Protein AF-A0A928H9I6-F1 (afdb_monomer)

Secondary structure (DSSP, 8-state):
-EEEHHHHHHHHHHHHHHHHHHTT-SHHHHHHHHHHH--HHHHHHIIIIITGGGTT--S--EEEEEEEEPTTT--EEEEEEESS-----------SSSSSS--

Foldseek 3Di:
DKDFPVVLVVVQVVVQVLLVLLLVVDPVSLVVSCVVVVDPVVSCCSNPQQNVQCPPDDTDQKDWAWDAQDPPPRTTMIDIDGDRHDDPPPPPPDDPPPPPPDD

Sequence (103 aa):
IRTTLPKAKEARKLAEKLVTIARKGDLAARRLAASRLTQPKAVKKLFDKIVPGLEGRNGGYTRILKLFTRKGDAAKMVLLQWVCVEEIKDDAPAAEENAAEAK

Mean predicted aligned error: 8.91 Å

Solvent-accessible surface area (backbone atoms only — not comparable to full-atom values): 6419 Å² total; per-residue (Å²): 90,81,43,44,51,72,60,46,56,54,50,47,59,54,50,50,55,50,51,61,42,50,67,69,71,43,75,65,33,54,52,56,48,40,73,72,64,74,42,69,71,59,47,51,47,41,62,73,52,51,42,66,49,45,64,97,58,94,67,80,60,60,43,81,43,82,62,61,61,42,85,92,77,64,45,51,29,23,38,43,43,63,71,62,62,74,82,80,76,69,81,69,9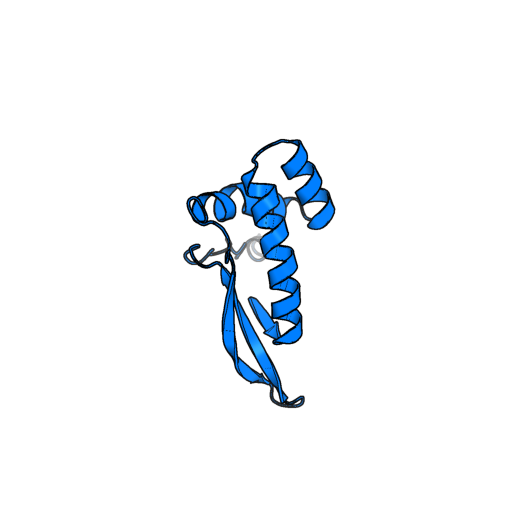0,77,82,85,86,78,78,85,85,79,128

Radius of gyration: 17.38 Å; Cα contacts (8 Å, |Δi|>4): 102; chains: 1; bounding box: 38×52×39 Å

Structure (mmCIF, N/CA/C/O backbone):
data_AF-A0A928H9I6-F1
#
_entry.id   AF-A0A928H9I6-F1
#
loop_
_atom_site.group_PDB
_atom_site.id
_atom_site.type_symbol
_atom_site.label_atom_id
_atom_site.label_alt_id
_atom_site.label_comp_id
_atom_site.label_asym_id
_atom_site.label_entity_id
_atom_site.label_seq_id
_atom_site.pdbx_PDB_ins_code
_atom_site.Cartn_x
_atom_site.Cartn_y
_atom_site.Cartn_z
_atom_site.occupancy
_atom_site.B_iso_or_equiv
_atom_site.auth_seq_id
_atom_site.auth_comp_id
_atom_site.auth_asym_id
_atom_site.auth_atom_id
_atom_site.pdbx_PDB_model_num
ATOM 1 N N . ILE A 1 1 ? 2.259 6.108 -9.136 1.00 90.19 1 ILE A N 1
ATOM 2 C CA . ILE A 1 1 ? 3.744 6.021 -9.126 1.00 90.19 1 ILE A CA 1
ATOM 3 C C . ILE A 1 1 ? 4.256 5.182 -10.296 1.00 90.19 1 ILE A C 1
ATOM 5 O O . ILE A 1 1 ? 3.620 4.189 -10.632 1.00 90.19 1 ILE A O 1
ATOM 9 N N . ARG A 1 2 ? 5.386 5.552 -10.917 1.00 92.56 2 ARG A N 1
ATOM 10 C CA . ARG A 1 2 ? 6.054 4.750 -11.965 1.00 92.56 2 ARG A CA 1
ATOM 11 C C . ARG A 1 2 ? 7.182 3.930 -11.336 1.00 92.56 2 ARG A C 1
ATOM 13 O O . ARG A 1 2 ? 8.028 4.490 -10.652 1.00 92.56 2 ARG A O 1
ATOM 20 N N . THR A 1 3 ? 7.183 2.615 -11.521 1.00 94.50 3 THR A N 1
ATOM 21 C CA . THR A 1 3 ? 8.175 1.703 -10.922 1.00 94.50 3 THR A CA 1
ATOM 22 C C . THR A 1 3 ? 8.364 0.457 -11.789 1.00 94.50 3 THR A C 1
ATOM 24 O O . THR A 1 3 ? 7.771 0.354 -12.859 1.00 94.50 3 THR A O 1
ATOM 27 N N . THR A 1 4 ? 9.199 -0.492 -11.368 1.00 95.19 4 THR A N 1
ATOM 28 C CA . THR A 1 4 ? 9.384 -1.761 -12.082 1.00 95.19 4 THR A CA 1
ATOM 29 C C . THR A 1 4 ? 8.278 -2.760 -11.739 1.00 95.19 4 THR A C 1
ATOM 31 O O . TH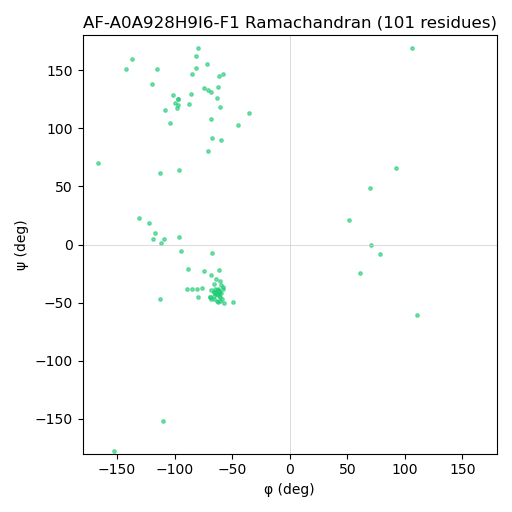R A 1 4 ? 7.715 -2.743 -10.643 1.00 95.19 4 THR A O 1
ATOM 34 N N . LEU A 1 5 ? 7.973 -3.672 -12.666 1.00 93.88 5 LEU A N 1
ATOM 35 C CA . LEU A 1 5 ? 6.948 -4.705 -12.486 1.00 93.88 5 LEU A CA 1
ATOM 36 C C . LEU A 1 5 ? 7.058 -5.496 -11.162 1.00 93.88 5 LEU A C 1
ATOM 38 O O . LEU A 1 5 ? 6.034 -5.615 -10.486 1.00 93.88 5 LEU A O 1
ATOM 42 N N . PRO A 1 6 ? 8.229 -6.035 -10.754 1.00 95.12 6 PRO A N 1
ATOM 43 C CA . PRO A 1 6 ? 8.324 -6.777 -9.495 1.00 95.12 6 PRO A CA 1
ATOM 44 C C . PRO A 1 6 ? 8.047 -5.883 -8.280 1.00 95.12 6 PRO A C 1
ATOM 46 O O . PRO A 1 6 ? 7.263 -6.261 -7.412 1.00 95.12 6 PRO A O 1
ATOM 49 N N . LYS A 1 7 ? 8.586 -4.655 -8.260 1.00 94.31 7 LYS A N 1
ATOM 50 C CA . LYS A 1 7 ? 8.347 -3.693 -7.173 1.00 94.31 7 LYS A CA 1
ATOM 51 C C . LYS A 1 7 ? 6.871 -3.305 -7.070 1.00 94.31 7 LYS A C 1
ATOM 53 O O . LYS A 1 7 ? 6.338 -3.221 -5.969 1.00 94.31 7 LYS A O 1
ATOM 58 N N . ALA A 1 8 ? 6.187 -3.118 -8.199 1.00 95.69 8 ALA A N 1
ATOM 59 C CA . ALA A 1 8 ? 4.757 -2.816 -8.207 1.00 95.69 8 ALA A CA 1
ATOM 60 C C . ALA A 1 8 ? 3.902 -3.963 -7.657 1.00 95.69 8 ALA A C 1
ATOM 62 O O . ALA A 1 8 ? 2.925 -3.707 -6.957 1.00 95.69 8 ALA A O 1
ATOM 63 N N . LYS A 1 9 ? 4.258 -5.221 -7.956 1.00 94.19 9 LYS A N 1
ATOM 64 C CA . LYS A 1 9 ? 3.537 -6.393 -7.434 1.00 94.19 9 LYS A CA 1
ATOM 65 C C . LYS A 1 9 ? 3.640 -6.492 -5.913 1.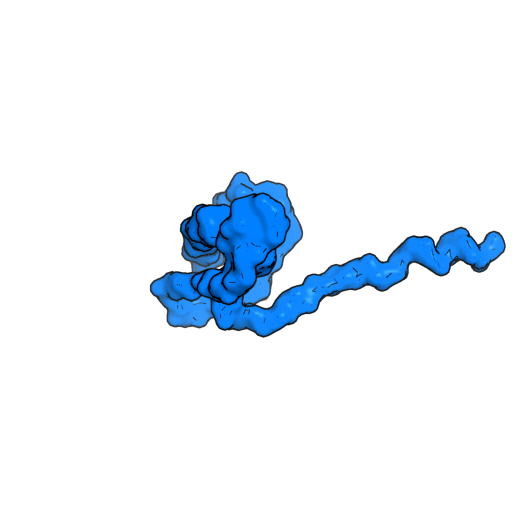00 94.19 9 LYS A C 1
ATOM 67 O O . LYS A 1 9 ? 2.633 -6.761 -5.264 1.00 94.19 9 LYS A O 1
ATOM 72 N N . GLU A 1 10 ? 4.814 -6.226 -5.346 1.00 96.00 10 GLU A N 1
ATOM 73 C CA . GLU A 1 10 ? 4.985 -6.202 -3.889 1.00 96.00 10 GLU A CA 1
ATOM 74 C C . GLU A 1 10 ? 4.274 -5.007 -3.245 1.00 96.00 10 GLU A C 1
ATOM 76 O O . GLU A 1 10 ? 3.513 -5.175 -2.292 1.00 96.00 10 GLU A O 1
ATOM 81 N N . ALA A 1 11 ? 4.417 -3.812 -3.824 1.00 94.12 11 ALA A N 1
ATOM 82 C CA . ALA A 1 11 ? 3.715 -2.621 -3.348 1.00 94.12 11 ALA A CA 1
ATOM 83 C C . ALA A 1 11 ? 2.189 -2.808 -3.350 1.00 94.12 11 ALA A C 1
ATOM 85 O O . ALA A 1 11 ? 1.518 -2.396 -2.405 1.00 94.12 11 ALA A O 1
ATOM 86 N N . ARG A 1 12 ? 1.638 -3.490 -4.363 1.00 94.31 12 ARG A N 1
ATOM 87 C CA . ARG A 1 12 ? 0.212 -3.831 -4.434 1.00 94.31 12 ARG A CA 1
ATOM 88 C C . ARG A 1 12 ? -0.247 -4.667 -3.238 1.00 94.31 12 ARG A C 1
ATOM 90 O O . ARG A 1 12 ? -1.258 -4.327 -2.631 1.00 94.31 12 ARG A O 1
ATOM 97 N N . LYS A 1 13 ? 0.495 -5.717 -2.867 1.00 94.25 13 LYS A N 1
ATOM 98 C CA . LYS A 1 13 ? 0.149 -6.574 -1.715 1.00 94.25 13 LYS A CA 1
ATOM 99 C C . LYS A 1 13 ? 0.096 -5.772 -0.413 1.00 94.25 13 LYS A C 1
ATOM 101 O O . LYS A 1 13 ? -0.797 -5.974 0.409 1.00 94.25 13 LYS A O 1
ATOM 106 N N . LEU A 1 14 ? 1.054 -4.865 -0.220 1.00 93.44 14 LEU A N 1
ATOM 107 C CA . LEU A 1 14 ? 1.121 -4.015 0.970 1.00 93.44 14 LEU A CA 1
ATOM 108 C C . LEU A 1 14 ? -0.013 -2.985 0.992 1.00 93.44 14 LEU A C 1
ATOM 110 O O . LEU A 1 14 ? -0.685 -2.837 2.013 1.00 93.44 14 LEU A O 1
ATOM 114 N N . ALA A 1 15 ? -0.265 -2.327 -0.141 1.00 92.69 15 ALA A N 1
ATOM 115 C CA . ALA A 1 15 ? -1.327 -1.338 -0.285 1.00 92.69 15 ALA A CA 1
ATOM 116 C C . ALA A 1 15 ? -2.714 -1.945 -0.031 1.00 92.69 15 ALA A C 1
ATOM 118 O O . ALA A 1 15 ? -3.501 -1.373 0.719 1.00 92.69 15 ALA A O 1
ATOM 119 N N . GLU A 1 16 ? -3.003 -3.131 -0.578 1.00 92.75 16 GLU A N 1
ATOM 120 C CA . GLU A 1 16 ? -4.291 -3.803 -0.365 1.00 92.75 16 GLU A CA 1
ATOM 121 C C . GLU A 1 16 ? -4.540 -4.127 1.116 1.00 92.75 16 GLU A C 1
ATOM 123 O O . GLU A 1 16 ? -5.628 -3.865 1.640 1.00 92.75 16 GLU A O 1
ATOM 128 N N . LYS A 1 17 ? -3.518 -4.621 1.827 1.00 92.25 17 LYS A N 1
ATOM 129 C CA . LYS A 1 17 ? -3.607 -4.889 3.271 1.00 92.25 17 LYS A CA 1
ATOM 130 C C . LYS A 1 17 ? -3.817 -3.609 4.082 1.00 92.25 17 LYS A C 1
ATOM 132 O O . LYS A 1 17 ? -4.584 -3.624 5.042 1.00 92.25 17 LYS A O 1
ATOM 137 N N . LEU A 1 18 ? -3.145 -2.516 3.718 1.00 92.25 18 LEU A N 1
ATOM 138 C CA . LEU A 1 18 ? -3.277 -1.230 4.408 1.00 92.25 18 LEU A CA 1
ATOM 139 C C . LEU A 1 18 ? -4.676 -0.633 4.250 1.00 92.25 18 LEU A C 1
ATOM 141 O O . LEU A 1 18 ? -5.274 -0.250 5.250 1.00 92.25 18 LEU A O 1
ATOM 145 N N . VAL A 1 19 ? -5.219 -0.614 3.031 1.00 91.75 19 VAL A N 1
ATOM 146 C CA . VAL A 1 19 ? -6.582 -0.114 2.776 1.00 91.75 19 VAL A CA 1
ATOM 147 C C . VAL A 1 19 ? -7.612 -0.945 3.535 1.00 91.75 19 VAL A C 1
ATOM 149 O O . VAL A 1 19 ? -8.522 -0.395 4.145 1.00 91.75 19 VAL A O 1
ATOM 152 N N . THR A 1 20 ? -7.433 -2.266 3.573 1.00 91.69 20 THR A N 1
ATOM 153 C CA . THR A 1 20 ? -8.339 -3.16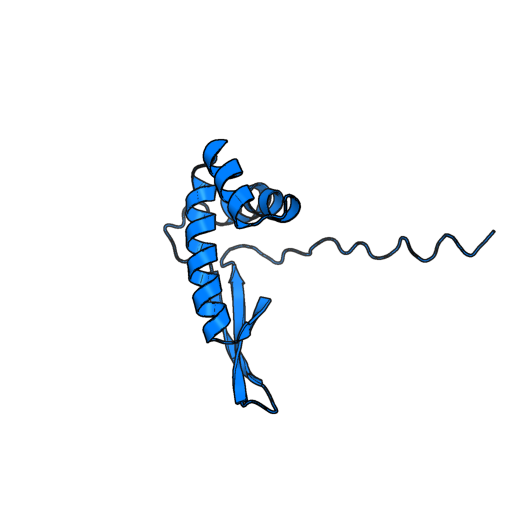9 4.300 1.00 91.69 20 THR A CA 1
ATOM 154 C C . THR A 1 20 ? -8.357 -2.891 5.805 1.00 91.69 20 THR A C 1
ATOM 156 O O . THR A 1 20 ? -9.415 -2.938 6.427 1.00 91.69 20 THR A O 1
ATOM 159 N N . ILE A 1 21 ? -7.204 -2.572 6.401 1.00 91.38 21 ILE A N 1
ATOM 160 C CA . ILE A 1 21 ? -7.127 -2.150 7.807 1.00 91.38 21 ILE A CA 1
ATOM 161 C C . ILE A 1 21 ? -7.785 -0.784 7.984 1.00 91.38 21 ILE A C 1
ATOM 163 O O . ILE A 1 21 ? -8.602 -0.615 8.882 1.00 91.38 21 ILE A O 1
ATOM 167 N N . ALA A 1 22 ? -7.461 0.172 7.114 1.00 90.19 22 ALA A N 1
ATOM 168 C CA . ALA A 1 22 ? -7.952 1.539 7.219 1.00 90.19 22 ALA A CA 1
ATOM 169 C C . ALA A 1 22 ? -9.480 1.636 7.060 1.00 90.19 22 ALA A C 1
ATOM 171 O O . ALA A 1 22 ? -10.103 2.466 7.716 1.00 90.19 22 ALA A O 1
ATOM 172 N N . ARG A 1 23 ? -10.101 0.727 6.295 1.00 88.25 23 ARG A N 1
ATOM 173 C CA . ARG A 1 23 ? -11.564 0.627 6.151 1.00 88.25 23 ARG A CA 1
ATOM 174 C C . ARG A 1 23 ? -12.296 0.332 7.466 1.00 88.25 23 ARG A C 1
ATOM 176 O O . ARG A 1 23 ? -13.478 0.625 7.563 1.00 88.25 23 ARG A O 1
ATOM 183 N N . LYS A 1 24 ? -11.622 -0.234 8.477 1.00 88.56 24 LYS A N 1
ATOM 184 C CA . LYS A 1 24 ? -12.227 -0.470 9.801 1.00 88.56 24 LYS A CA 1
ATOM 185 C C . LYS A 1 24 ? -12.506 0.826 10.569 1.00 88.56 24 LYS A C 1
ATOM 187 O O . LYS A 1 24 ? -13.391 0.839 11.410 1.00 88.56 24 LYS A O 1
ATOM 192 N N . GLY A 1 25 ? -11.759 1.899 10.291 1.00 85.38 25 GLY A N 1
ATOM 193 C CA . GLY A 1 25 ? -12.019 3.238 10.831 1.00 85.38 25 GLY A CA 1
ATOM 194 C C . GLY A 1 25 ? -11.749 3.448 12.330 1.00 85.38 25 GLY A C 1
ATOM 195 O O . GLY A 1 25 ? -11.905 4.568 12.808 1.00 85.38 25 GLY A O 1
ATOM 196 N N . ASP A 1 26 ? -11.313 2.431 13.075 1.00 91.19 26 ASP A N 1
ATOM 197 C CA . ASP A 1 26 ? -11.076 2.512 14.518 1.00 91.19 26 ASP A CA 1
ATOM 198 C C . ASP A 1 26 ? -9.708 3.132 14.883 1.00 91.19 26 ASP A C 1
ATOM 200 O O . ASP A 1 26 ? -8.768 3.223 14.082 1.00 91.19 26 ASP A O 1
ATOM 204 N N . LEU A 1 27 ? -9.573 3.570 16.143 1.00 91.38 27 LEU A N 1
ATOM 205 C CA . LEU A 1 27 ? -8.312 4.111 16.670 1.00 91.38 27 LEU A CA 1
ATOM 206 C C . LEU A 1 27 ? -7.180 3.074 16.587 1.00 91.38 27 LEU A C 1
ATOM 208 O O . LEU A 1 27 ? -6.026 3.427 16.326 1.00 91.38 27 LEU A O 1
ATOM 212 N N . ALA A 1 28 ? -7.510 1.792 16.770 1.00 92.69 28 ALA A N 1
ATOM 213 C CA . ALA A 1 28 ? -6.563 0.694 16.643 1.00 92.69 28 ALA A CA 1
ATOM 214 C C . ALA A 1 28 ? -6.053 0.539 15.198 1.00 92.69 28 ALA A C 1
ATOM 216 O O . ALA A 1 28 ? -4.839 0.440 15.009 1.00 92.69 28 ALA A O 1
ATOM 217 N N . ALA A 1 29 ? -6.911 0.612 14.170 1.00 92.00 29 ALA A N 1
ATOM 218 C CA . ALA A 1 29 ? -6.472 0.610 12.773 1.00 92.00 29 ALA A CA 1
ATOM 219 C C . ALA A 1 29 ? -5.602 1.816 12.445 1.00 92.00 29 ALA A C 1
ATOM 221 O O . ALA A 1 29 ? -4.607 1.656 11.738 1.00 92.00 29 ALA A O 1
ATOM 222 N N . ARG A 1 30 ? -5.921 3.009 12.966 1.00 90.25 30 ARG A N 1
ATOM 223 C CA . ARG A 1 30 ? -5.068 4.195 12.774 1.00 90.25 30 ARG A CA 1
ATOM 224 C C . ARG A 1 30 ? -3.671 3.988 13.359 1.00 90.25 30 ARG A C 1
ATOM 226 O O . ARG A 1 30 ? -2.687 4.262 12.674 1.00 90.25 30 ARG A O 1
ATOM 233 N N . ARG A 1 31 ? -3.565 3.442 14.575 1.00 91.88 31 ARG A N 1
ATOM 234 C CA . ARG A 1 31 ? -2.274 3.102 15.208 1.00 91.88 31 ARG A CA 1
ATOM 235 C C . ARG A 1 31 ? -1.517 2.026 14.425 1.00 91.88 31 ARG A C 1
ATOM 237 O O . ARG A 1 31 ? -0.320 2.169 14.180 1.00 91.88 31 ARG A O 1
ATOM 244 N N . LEU A 1 32 ? -2.215 0.988 13.965 1.00 92.12 32 LEU A N 1
ATOM 245 C CA . LEU A 1 32 ? -1.625 -0.091 13.171 1.00 92.12 32 LEU A CA 1
ATOM 246 C C . LEU A 1 32 ? -1.126 0.404 11.803 1.00 92.12 32 LEU A C 1
ATOM 248 O O . LEU A 1 32 ? -0.048 0.014 11.354 1.00 92.12 32 LEU A O 1
ATOM 252 N N . ALA A 1 33 ? -1.881 1.285 11.146 1.00 91.19 33 ALA A N 1
ATOM 253 C CA . ALA A 1 33 ? -1.476 1.920 9.897 1.00 91.19 33 ALA A CA 1
ATOM 254 C C . ALA A 1 33 ? -0.269 2.851 10.101 1.00 91.19 33 ALA A C 1
ATOM 256 O O . ALA A 1 33 ? 0.658 2.826 9.290 1.00 91.19 33 ALA A O 1
ATOM 257 N N . ALA A 1 34 ? -0.237 3.612 11.199 1.00 90.81 34 ALA A N 1
ATOM 258 C CA . ALA A 1 34 ? 0.887 4.481 11.545 1.00 90.81 34 ALA A CA 1
ATOM 259 C C . ALA A 1 34 ? 2.186 3.700 11.790 1.00 90.81 34 ALA A C 1
ATOM 261 O O . ALA A 1 34 ? 3.236 4.104 11.295 1.00 90.81 34 ALA A O 1
ATOM 262 N N . SER A 1 35 ? 2.107 2.541 12.450 1.00 90.44 35 SER A N 1
ATOM 263 C CA . SER A 1 35 ? 3.259 1.650 12.644 1.00 90.44 35 SER A CA 1
ATOM 264 C C . SER A 1 35 ? 3.857 1.148 11.321 1.00 90.44 35 SER A C 1
ATOM 266 O O . SER A 1 35 ? 5.066 0.954 11.235 1.00 90.44 35 SER A O 1
ATOM 268 N N . ARG A 1 36 ? 3.038 0.974 10.274 1.00 89.00 36 ARG A N 1
ATOM 269 C CA . ARG A 1 36 ? 3.493 0.462 8.969 1.00 89.00 36 ARG A CA 1
ATOM 270 C C . ARG A 1 36 ? 3.969 1.532 7.993 1.00 89.00 36 ARG A C 1
ATOM 272 O O . ARG A 1 36 ? 4.873 1.261 7.214 1.00 89.00 36 ARG A O 1
ATOM 279 N N . LEU A 1 37 ? 3.313 2.693 7.960 1.00 85.88 37 LEU A N 1
ATOM 280 C CA . LEU A 1 37 ? 3.638 3.766 7.013 1.00 85.88 37 LEU A CA 1
ATOM 281 C C . LEU A 1 37 ? 4.705 4.723 7.548 1.00 85.88 37 LEU A C 1
ATOM 283 O O . LEU A 1 37 ? 5.318 5.423 6.745 1.00 85.88 37 LEU A O 1
ATOM 287 N N . THR A 1 38 ? 4.904 4.772 8.872 1.00 88.44 38 THR A N 1
ATOM 288 C CA . THR A 1 38 ? 5.866 5.621 9.609 1.00 88.44 38 THR A CA 1
ATOM 289 C C . THR A 1 38 ? 5.656 7.138 9.434 1.00 88.44 38 THR A C 1
ATOM 291 O O . THR A 1 38 ? 5.997 7.916 10.317 1.00 88.44 38 THR A O 1
ATOM 294 N N . GLN A 1 39 ? 5.034 7.586 8.341 1.00 89.44 39 GLN A N 1
ATOM 295 C CA . GLN A 1 39 ? 4.790 8.982 8.004 1.00 89.44 39 GLN A CA 1
ATOM 296 C C . GLN A 1 39 ? 3.363 9.418 8.384 1.00 89.44 39 GLN A C 1
ATOM 298 O O . GLN A 1 39 ? 2.394 8.940 7.781 1.00 89.44 39 GLN A O 1
ATOM 303 N N . PRO A 1 40 ? 3.192 10.395 9.295 1.00 88.19 40 PRO A N 1
ATOM 304 C CA . PRO A 1 40 ? 1.868 10.820 9.759 1.00 88.19 40 PRO A CA 1
ATOM 305 C C . PRO A 1 40 ? 1.032 11.484 8.652 1.00 88.19 40 PRO A C 1
ATOM 307 O O . PRO A 1 40 ? -0.179 11.273 8.579 1.00 88.19 40 PRO A O 1
ATOM 310 N N . LYS A 1 41 ? 1.671 12.222 7.731 1.00 90.25 41 LYS A N 1
ATOM 311 C CA . LYS A 1 41 ? 0.994 12.843 6.576 1.00 90.25 41 LYS A CA 1
ATOM 312 C C . LYS A 1 41 ? 0.357 11.797 5.653 1.00 90.25 41 LYS A C 1
ATOM 314 O O . LYS A 1 41 ? -0.762 11.993 5.184 1.00 90.25 41 LYS A O 1
ATOM 319 N N . ALA A 1 42 ? 1.045 10.679 5.415 1.00 88.81 42 ALA A N 1
ATOM 320 C CA . ALA A 1 42 ? 0.540 9.595 4.573 1.00 88.81 42 ALA A CA 1
ATOM 321 C C . ALA A 1 42 ? -0.647 8.876 5.227 1.00 88.81 42 ALA A C 1
ATOM 323 O O . ALA A 1 42 ? -1.626 8.569 4.550 1.00 88.81 42 ALA A O 1
ATOM 324 N N . VAL A 1 43 ? -0.590 8.669 6.549 1.00 90.56 43 VAL A N 1
ATOM 325 C CA . VAL A 1 43 ? -1.702 8.098 7.323 1.00 90.56 43 VAL A CA 1
ATOM 326 C C . VAL A 1 43 ? -2.932 8.992 7.211 1.00 90.56 43 VAL A C 1
ATOM 328 O O . VAL A 1 43 ? -3.999 8.505 6.858 1.00 90.56 43 VAL A O 1
ATOM 331 N N . LYS A 1 44 ? -2.784 10.305 7.418 1.00 90.94 44 LYS A N 1
ATOM 332 C CA . LYS A 1 44 ? -3.895 11.252 7.274 1.00 90.94 44 LYS A CA 1
ATOM 333 C C . LYS A 1 44 ? -4.526 11.186 5.875 1.00 90.94 44 LYS A C 1
ATOM 335 O O . LYS A 1 44 ? -5.725 10.966 5.757 1.00 90.94 44 LYS A O 1
ATOM 340 N N . LYS A 1 45 ? -3.717 11.249 4.808 1.00 90.06 45 LYS A N 1
ATOM 341 C CA . LYS A 1 45 ? -4.207 11.119 3.418 1.00 90.06 45 LYS A CA 1
ATOM 342 C C . LYS A 1 45 ? -4.935 9.792 3.159 1.00 90.06 45 LYS A C 1
ATOM 344 O O . LYS A 1 45 ? -5.910 9.773 2.408 1.00 90.06 45 LYS A O 1
ATOM 349 N N . LEU A 1 46 ? -4.473 8.694 3.763 1.00 89.62 46 LEU A N 1
ATOM 350 C CA . LEU A 1 46 ? -5.094 7.378 3.617 1.00 89.62 46 LEU A CA 1
ATOM 351 C C . LEU A 1 46 ? -6.528 7.369 4.155 1.00 89.62 46 LEU A C 1
ATOM 353 O O . LEU A 1 46 ? -7.428 6.922 3.449 1.00 89.62 46 LEU A O 1
ATOM 357 N N . PHE A 1 47 ? -6.739 7.875 5.370 1.00 89.56 47 PHE A N 1
ATOM 358 C CA . PHE A 1 47 ? -8.061 7.887 5.999 1.00 89.56 47 PHE A CA 1
ATOM 359 C C . PHE A 1 47 ? -8.981 8.976 5.436 1.00 89.56 47 PHE A C 1
ATOM 361 O O . PHE A 1 47 ? -10.165 8.711 5.264 1.00 89.56 47 PHE A O 1
ATOM 368 N N . ASP A 1 48 ? -8.448 10.155 5.111 1.00 89.19 48 ASP A N 1
ATOM 369 C CA . ASP A 1 48 ? -9.269 11.301 4.703 1.00 89.19 48 ASP A CA 1
ATOM 370 C C . ASP A 1 48 ? -9.694 11.231 3.228 1.00 89.19 48 ASP A C 1
ATOM 372 O O . ASP A 1 48 ? -10.809 11.611 2.890 1.00 89.19 48 ASP A O 1
ATOM 376 N N . LYS A 1 49 ? -8.807 10.769 2.331 1.00 87.69 49 LYS A N 1
ATOM 377 C CA . LYS A 1 49 ? -9.047 10.802 0.874 1.00 87.69 49 LYS A CA 1
ATOM 378 C C . LYS A 1 49 ? -9.218 9.413 0.261 1.00 87.69 49 LYS A C 1
ATOM 380 O O . LYS A 1 49 ? -10.116 9.193 -0.545 1.00 87.69 49 LYS A O 1
ATOM 385 N N . ILE A 1 50 ? -8.337 8.472 0.606 1.00 88.25 50 ILE A N 1
ATOM 386 C CA . ILE A 1 50 ? -8.232 7.196 -0.124 1.00 88.25 50 ILE A CA 1
ATOM 387 C C . ILE A 1 50 ? -9.320 6.203 0.296 1.00 88.25 50 ILE A C 1
ATOM 389 O O . ILE A 1 50 ? -9.917 5.569 -0.568 1.00 88.25 50 ILE A O 1
ATOM 393 N N . VAL A 1 51 ? -9.574 6.042 1.600 1.00 88.50 51 VAL A N 1
ATOM 394 C CA . VAL A 1 51 ? -10.583 5.091 2.102 1.00 88.50 51 VAL A CA 1
ATOM 395 C C . VAL A 1 51 ? -12.004 5.455 1.646 1.00 88.50 51 VAL A C 1
ATOM 397 O O . VAL A 1 51 ? -12.650 4.561 1.098 1.00 88.50 51 VAL A O 1
ATOM 400 N N . PRO A 1 52 ? -12.477 6.715 1.769 1.00 88.25 52 PRO A N 1
ATOM 401 C CA . PRO A 1 52 ? -13.810 7.093 1.291 1.00 88.25 52 PRO A CA 1
ATOM 402 C C . PRO A 1 52 ? -13.972 6.900 -0.223 1.00 88.25 52 PRO A C 1
ATOM 404 O O . PRO A 1 52 ? -14.968 6.354 -0.681 1.00 88.25 52 PRO A O 1
ATOM 407 N N . GLY A 1 53 ? -12.947 7.236 -1.017 1.00 84.88 53 GLY A N 1
ATOM 408 C CA . GLY A 1 53 ? -12.971 7.037 -2.474 1.00 84.88 53 GLY A CA 1
ATOM 409 C C . GLY A 1 53 ? -12.970 5.568 -2.928 1.00 84.88 53 GLY A C 1
ATOM 410 O O . GLY A 1 53 ? -13.090 5.284 -4.118 1.00 84.88 53 GLY A O 1
ATOM 411 N N . LEU A 1 54 ? -12.800 4.615 -2.008 1.00 86.50 54 LEU A N 1
ATOM 412 C CA . LEU A 1 54 ? -12.800 3.174 -2.279 1.00 86.50 54 LEU A CA 1
ATOM 413 C C . LEU A 1 54 ? -13.948 2.442 -1.567 1.00 86.50 54 LEU A C 1
ATOM 415 O O . LEU A 1 54 ? -13.967 1.205 -1.548 1.00 86.50 54 LEU A O 1
ATOM 419 N N . GLU A 1 55 ? -14.891 3.185 -0.991 1.00 82.69 55 GLU A N 1
ATOM 420 C CA . GLU A 1 55 ? -16.071 2.638 -0.334 1.00 82.69 55 GLU A CA 1
ATOM 421 C C . GLU A 1 55 ? -16.940 1.836 -1.323 1.00 82.69 55 GLU A C 1
ATOM 423 O O . GLU A 1 55 ? -16.972 2.099 -2.524 1.00 82.69 55 GLU A O 1
ATOM 428 N N . GLY A 1 56 ? -17.565 0.756 -0.846 1.00 83.62 56 GLY A N 1
ATOM 429 C CA . GLY A 1 56 ? -18.333 -0.173 -1.688 1.00 83.62 56 GLY A CA 1
ATOM 430 C C . GLY A 1 56 ? -17.506 -1.184 -2.500 1.00 83.62 56 GLY A C 1
ATOM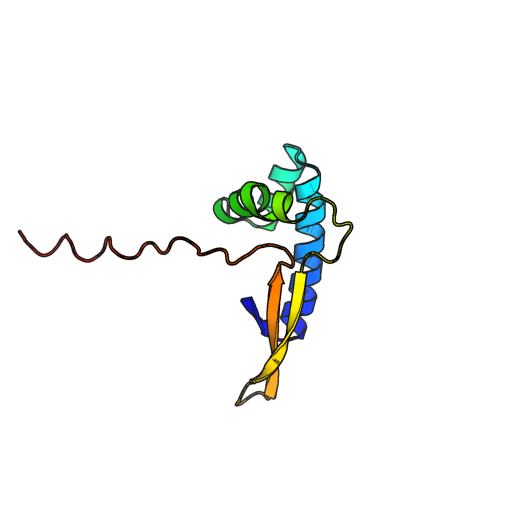 431 O O . GLY A 1 56 ? -18.073 -2.129 -3.046 1.00 83.62 56 GLY A O 1
ATOM 432 N N . ARG A 1 57 ? -16.167 -1.073 -2.549 1.00 86.94 57 ARG A N 1
ATOM 433 C CA . ARG A 1 57 ? -15.306 -2.058 -3.232 1.00 86.94 57 ARG A CA 1
ATOM 434 C C . ARG A 1 57 ? -14.722 -3.093 -2.263 1.00 86.94 57 ARG A C 1
ATOM 436 O O . ARG A 1 57 ? -13.995 -2.764 -1.326 1.00 86.94 57 ARG A O 1
ATOM 443 N N . ASN A 1 58 ? -14.948 -4.374 -2.559 1.00 85.38 58 ASN A N 1
ATOM 444 C CA . ASN A 1 58 ? -14.393 -5.506 -1.808 1.00 85.38 58 ASN A CA 1
ATOM 445 C C . ASN A 1 58 ? -13.113 -6.060 -2.458 1.00 85.38 58 ASN A C 1
ATOM 447 O O . ASN A 1 58 ? -13.063 -7.208 -2.889 1.00 85.38 58 ASN A O 1
ATOM 451 N N . GLY A 1 59 ? -12.061 -5.236 -2.508 1.00 86.38 59 GLY A N 1
ATOM 452 C CA . GLY A 1 59 ? -10.727 -5.637 -2.978 1.00 86.38 59 GLY A CA 1
ATOM 453 C C . GLY A 1 59 ? -10.341 -5.101 -4.359 1.00 86.38 59 GLY A C 1
ATOM 454 O O . GLY A 1 59 ? -11.149 -4.520 -5.076 1.00 86.38 59 GLY A O 1
ATOM 455 N N . GLY A 1 60 ? -9.064 -5.248 -4.728 1.00 90.12 60 GLY A N 1
ATOM 456 C CA . GLY A 1 60 ? -8.541 -4.697 -5.985 1.00 90.12 60 GLY A CA 1
ATOM 457 C C . GLY A 1 60 ? -8.459 -3.166 -5.987 1.00 90.12 60 GLY A C 1
ATOM 458 O O . GLY A 1 60 ? -8.921 -2.508 -6.915 1.00 90.12 60 GLY A O 1
ATOM 459 N N . TYR A 1 61 ? -7.879 -2.584 -4.936 1.00 91.69 61 TYR A N 1
ATOM 460 C CA . TYR A 1 61 ? -7.819 -1.127 -4.749 1.00 91.69 61 TYR A CA 1
ATOM 461 C C . TYR A 1 61 ? -6.800 -0.417 -5.652 1.00 91.69 61 TYR A C 1
ATOM 463 O O . TYR A 1 61 ? -6.929 0.780 -5.915 1.00 91.69 61 TYR A O 1
ATOM 471 N N . THR A 1 62 ? -5.787 -1.146 -6.131 1.00 92.50 62 THR A N 1
ATOM 472 C CA . THR A 1 62 ? -4.731 -0.616 -7.003 1.00 92.50 62 THR A CA 1
ATOM 473 C C . THR A 1 62 ? -4.768 -1.266 -8.383 1.00 92.50 62 THR A C 1
ATOM 475 O O . THR A 1 62 ? -5.153 -2.426 -8.540 1.00 92.50 62 THR A O 1
ATOM 478 N N . ARG A 1 63 ? -4.329 -0.518 -9.396 1.00 92.12 63 ARG A N 1
ATOM 479 C CA . ARG A 1 63 ? -4.191 -0.950 -10.789 1.00 92.12 63 ARG A CA 1
ATOM 480 C C . ARG A 1 63 ? -2.735 -0.828 -11.225 1.00 92.12 63 ARG A C 1
ATOM 482 O O . ARG A 1 63 ? -2.081 0.170 -10.931 1.00 92.12 63 ARG A O 1
ATOM 489 N N . ILE A 1 64 ? -2.253 -1.837 -11.951 1.00 94.31 64 ILE A N 1
ATOM 490 C CA . ILE A 1 64 ? -0.932 -1.848 -12.588 1.00 94.31 64 ILE A CA 1
ATOM 491 C C . ILE A 1 64 ? -1.135 -1.716 -14.096 1.00 94.31 64 ILE A C 1
ATOM 493 O O . ILE A 1 64 ? -1.691 -2.617 -14.721 1.00 94.31 64 ILE A O 1
ATOM 497 N N . LEU A 1 65 ? -0.662 -0.617 -14.676 1.00 93.44 65 LEU A N 1
ATOM 498 C CA . LEU A 1 65 ? -0.619 -0.403 -16.121 1.00 93.44 65 LEU A CA 1
ATOM 499 C C . LEU A 1 65 ? 0.803 -0.647 -16.622 1.00 93.44 65 LEU A C 1
ATOM 501 O O . LEU A 1 65 ? 1.764 -0.110 -16.070 1.00 93.44 65 LEU A O 1
ATOM 505 N N . LYS A 1 66 ? 0.949 -1.481 -17.652 1.00 92.50 66 LYS A N 1
ATOM 506 C CA . LYS A 1 66 ? 2.251 -1.735 -18.277 1.00 92.50 66 LYS A CA 1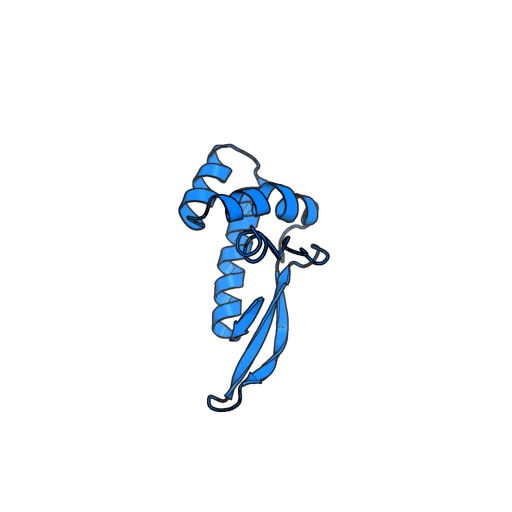
ATOM 507 C C . LYS A 1 66 ? 2.643 -0.529 -19.124 1.00 92.50 66 LYS A C 1
ATOM 509 O O . LYS A 1 66 ? 1.815 -0.000 -19.856 1.00 92.50 66 LYS A O 1
ATOM 514 N N . LEU A 1 67 ? 3.895 -0.109 -18.996 1.00 92.62 67 LEU A N 1
ATOM 515 C CA . LEU A 1 67 ? 4.492 0.937 -19.817 1.00 92.62 67 LEU A CA 1
ATOM 516 C C . LEU A 1 67 ? 5.539 0.295 -20.742 1.00 92.62 67 LEU A C 1
ATOM 518 O O . LEU A 1 67 ? 5.446 -0.881 -21.096 1.00 92.62 67 LEU A O 1
ATOM 522 N N . PHE A 1 68 ? 6.548 1.076 -21.107 1.00 89.69 68 PHE A N 1
ATOM 523 C CA . PHE A 1 68 ? 7.701 0.656 -21.886 1.00 89.69 68 PHE A CA 1
ATOM 524 C C . PHE A 1 68 ? 8.751 -0.086 -21.036 1.00 89.69 68 PHE A C 1
ATOM 526 O O . PHE A 1 68 ? 8.718 -0.100 -19.802 1.00 89.69 68 PHE A O 1
ATOM 533 N N . THR A 1 69 ? 9.721 -0.701 -21.707 1.00 93.62 69 THR A N 1
ATOM 534 C CA . THR A 1 69 ? 10.933 -1.246 -21.083 1.00 93.62 69 THR A CA 1
ATOM 535 C C . THR A 1 69 ? 11.990 -0.160 -20.951 1.00 93.62 69 THR A C 1
ATOM 537 O O . THR A 1 69 ? 12.304 0.520 -21.927 1.00 93.62 69 THR A O 1
ATOM 540 N N . ARG A 1 70 ? 12.560 0.010 -19.758 1.00 92.75 70 ARG A N 1
ATOM 541 C CA . ARG A 1 70 ? 13.596 1.014 -19.511 1.00 92.75 70 ARG A CA 1
ATOM 542 C C . ARG A 1 70 ? 14.841 0.736 -20.362 1.00 92.75 70 ARG A C 1
ATOM 544 O O . ARG A 1 70 ? 15.288 -0.404 -20.471 1.00 92.75 70 ARG A O 1
ATOM 551 N N . LYS A 1 71 ? 15.391 1.795 -20.965 1.00 91.75 71 LYS A N 1
ATOM 552 C CA . LYS A 1 71 ? 16.632 1.736 -21.746 1.00 91.75 71 LYS A CA 1
ATOM 553 C C . LYS A 1 71 ? 17.820 1.529 -20.800 1.00 91.75 71 LYS A C 1
ATOM 555 O O . LYS A 1 71 ? 17.916 2.221 -19.791 1.00 91.75 71 LYS A O 1
ATOM 560 N N . GLY A 1 72 ? 18.699 0.588 -21.133 1.00 92.69 72 GLY A N 1
ATOM 561 C CA . GLY A 1 72 ? 19.883 0.235 -20.341 1.00 92.69 72 GLY A CA 1
ATOM 562 C C . GLY A 1 72 ? 19.765 -1.143 -19.695 1.00 92.69 72 GLY A C 1
ATOM 563 O O . GLY A 1 72 ? 20.539 -2.029 -20.026 1.00 92.69 72 GLY A O 1
ATOM 564 N N . ASP A 1 73 ? 18.765 -1.348 -18.835 1.00 93.75 73 ASP A N 1
ATOM 565 C CA . ASP A 1 73 ? 18.585 -2.598 -18.075 1.00 93.75 73 ASP A CA 1
ATOM 566 C C . ASP A 1 73 ? 17.386 -3.450 -18.528 1.00 93.75 73 ASP A C 1
ATOM 568 O O . ASP A 1 73 ? 17.055 -4.448 -17.889 1.00 93.75 73 ASP A O 1
ATOM 572 N N . ALA A 1 74 ? 16.701 -3.039 -19.601 1.00 91.19 74 ALA A N 1
ATOM 573 C CA . ALA A 1 74 ? 15.509 -3.688 -20.155 1.00 91.19 74 ALA A CA 1
ATOM 574 C C . ALA A 1 74 ? 14.388 -3.953 -19.121 1.00 91.19 74 ALA A C 1
ATOM 576 O O . ALA A 1 74 ? 13.501 -4.787 -19.338 1.00 91.19 74 ALA A O 1
ATOM 577 N N . ALA A 1 75 ? 14.381 -3.234 -17.992 1.00 93.12 75 ALA A N 1
ATOM 578 C CA . ALA A 1 75 ? 13.417 -3.468 -16.929 1.00 93.12 75 ALA A CA 1
ATOM 579 C C . ALA A 1 75 ? 12.003 -3.071 -17.376 1.00 93.12 75 ALA A C 1
ATOM 581 O O . ALA A 1 75 ? 11.769 -1.969 -17.875 1.00 93.12 75 ALA A O 1
ATOM 582 N N . LYS A 1 76 ? 11.025 -3.956 -17.153 1.00 94.38 76 LYS A N 1
ATOM 583 C CA . LYS A 1 76 ? 9.607 -3.687 -17.446 1.00 94.38 76 LYS A CA 1
ATOM 584 C C . LYS A 1 76 ? 9.076 -2.621 -16.488 1.00 94.38 76 LYS A C 1
ATOM 586 O O . LYS A 1 76 ? 8.875 -2.910 -15.302 1.00 94.38 76 LYS A O 1
ATOM 591 N N . MET A 1 77 ? 8.842 -1.413 -16.995 1.00 94.88 77 MET A N 1
ATOM 592 C CA . MET A 1 77 ? 8.266 -0.323 -16.214 1.00 94.88 77 MET A CA 1
ATOM 593 C C . MET A 1 77 ? 6.744 -0.416 -16.205 1.00 94.88 77 MET A C 1
ATOM 595 O O . MET A 1 77 ? 6.106 -0.855 -17.163 1.00 94.88 77 MET A O 1
ATOM 599 N N . VAL A 1 78 ? 6.156 0.003 -15.093 1.00 96.38 78 VAL A N 1
ATOM 600 C CA . VAL A 1 78 ? 4.716 0.002 -14.870 1.00 96.38 78 VAL A CA 1
ATOM 601 C C . VAL A 1 78 ? 4.292 1.238 -14.088 1.00 96.38 78 VAL A C 1
ATOM 603 O O . VAL A 1 78 ? 5.045 1.773 -13.270 1.00 96.38 78 VAL A O 1
ATOM 606 N N . LEU A 1 79 ? 3.062 1.677 -14.318 1.00 94.19 79 LEU A N 1
ATOM 607 C CA . LEU A 1 79 ? 2.385 2.678 -13.509 1.00 94.19 79 LEU A CA 1
ATOM 608 C C . LEU A 1 79 ? 1.476 1.963 -12.503 1.00 94.19 79 LEU A C 1
ATOM 610 O O . LEU A 1 79 ? 0.580 1.218 -12.893 1.00 94.19 79 LEU A O 1
ATOM 614 N N . LEU A 1 80 ? 1.718 2.180 -11.211 1.00 93.44 80 LEU A N 1
ATOM 615 C CA . LEU A 1 80 ? 0.846 1.745 -10.121 1.00 93.44 80 LEU A CA 1
ATOM 616 C C . LEU A 1 80 ? -0.011 2.933 -9.669 1.00 93.44 80 LEU A C 1
ATOM 618 O O . LEU A 1 80 ? 0.537 3.966 -9.270 1.00 93.44 80 LEU A O 1
ATOM 622 N N . GLN A 1 81 ? -1.332 2.782 -9.723 1.00 91.56 81 GLN A N 1
ATOM 623 C CA . GLN A 1 81 ? -2.303 3.827 -9.380 1.00 91.56 81 GLN A CA 1
ATOM 624 C C . GLN A 1 81 ? -3.466 3.283 -8.545 1.00 91.56 81 GLN A C 1
ATOM 626 O O . GLN A 1 81 ? -3.747 2.083 -8.573 1.00 91.56 81 GLN A O 1
ATOM 631 N N . TRP A 1 82 ? -4.160 4.167 -7.830 1.00 91.50 82 TRP A N 1
ATOM 632 C CA . TRP A 1 82 ? -5.464 3.868 -7.235 1.00 91.50 82 TRP A CA 1
ATOM 633 C C . TRP A 1 82 ? -6.540 3.787 -8.327 1.00 91.50 82 TRP A C 1
ATOM 635 O O . TRP A 1 82 ? -6.370 4.341 -9.413 1.00 91.50 82 TRP A O 1
ATOM 645 N N . VAL A 1 83 ? -7.628 3.055 -8.071 1.00 86.69 83 VAL A N 1
ATOM 646 C CA . VAL A 1 83 ? -8.675 2.825 -9.086 1.00 86.69 83 VAL A CA 1
ATOM 647 C C . VAL A 1 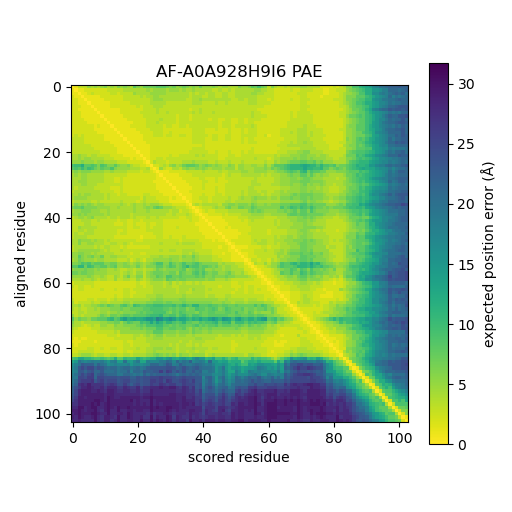83 ? -9.720 3.946 -9.151 1.00 86.69 83 VAL A C 1
ATOM 649 O O . VAL A 1 83 ? -10.153 4.268 -10.249 1.00 86.69 83 VAL A O 1
ATOM 652 N N . CYS A 1 84 ? -10.131 4.516 -8.014 1.00 69.44 84 CYS A N 1
ATOM 653 C CA . CYS A 1 84 ? -11.250 5.475 -7.924 1.00 69.44 84 CYS A CA 1
ATOM 654 C C . CYS A 1 84 ? -10.854 6.830 -7.324 1.00 69.44 84 CYS A C 1
ATOM 656 O O . CYS A 1 84 ? -11.708 7.573 -6.861 1.00 69.44 84 CYS A O 1
ATOM 658 N N . VAL A 1 85 ? -9.561 7.149 -7.312 1.00 63.97 85 VAL A N 1
ATOM 659 C CA . VAL A 1 85 ? -9.097 8.472 -6.892 1.00 63.97 85 VAL A CA 1
ATOM 660 C C . VAL A 1 85 ? -8.729 9.227 -8.163 1.00 63.97 85 VAL A C 1
ATOM 662 O O . VAL A 1 85 ? -7.716 8.904 -8.789 1.00 63.97 85 VAL A O 1
ATOM 665 N N . GLU A 1 86 ? -9.585 10.166 -8.573 1.00 53.84 86 GLU A N 1
ATOM 666 C CA . GLU A 1 86 ? -9.220 11.200 -9.546 1.00 53.84 86 GLU A CA 1
ATOM 667 C C . GLU A 1 86 ? -8.022 11.981 -9.005 1.00 53.84 86 GLU A C 1
ATOM 669 O O . GLU A 1 86 ? -7.841 12.073 -7.791 1.00 53.84 86 GLU A O 1
ATOM 674 N N . GLU A 1 87 ? -7.157 12.440 -9.909 1.00 51.72 87 GLU A N 1
ATOM 675 C CA . GLU A 1 87 ? -5.810 12.926 -9.615 1.00 51.72 87 GLU A CA 1
ATOM 676 C C . GLU A 1 87 ? -5.710 13.662 -8.276 1.00 51.72 87 GLU A C 1
ATOM 678 O O . GLU A 1 87 ? -6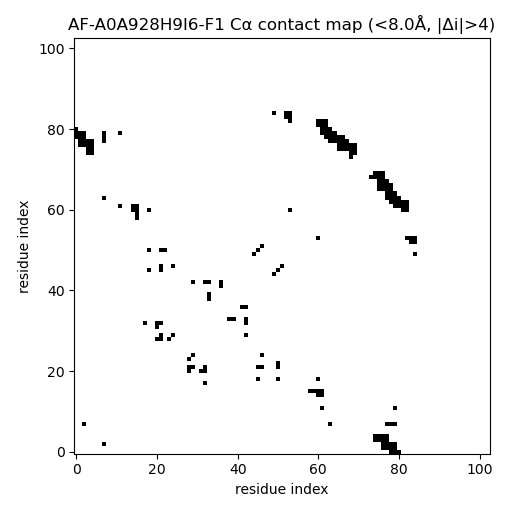.240 14.760 -8.100 1.00 51.72 87 GLU A O 1
ATOM 683 N N . ILE A 1 88 ? -4.976 13.073 -7.324 1.00 50.62 88 ILE A N 1
ATOM 684 C CA . ILE A 1 88 ? -4.476 13.846 -6.195 1.00 50.62 88 ILE A CA 1
ATOM 685 C C . ILE A 1 88 ? -3.455 14.804 -6.808 1.00 50.62 88 ILE A C 1
ATOM 687 O O . ILE A 1 88 ? -2.284 14.458 -6.960 1.00 50.62 88 ILE A O 1
ATOM 691 N N . LYS A 1 89 ? -3.916 15.997 -7.192 1.00 41.56 89 LYS A N 1
ATOM 692 C CA . LYS A 1 89 ? -3.076 17.187 -7.222 1.00 41.56 89 LYS A CA 1
ATOM 693 C C . LYS A 1 89 ? -2.616 17.354 -5.783 1.00 41.56 89 LYS A C 1
ATOM 695 O O . LYS A 1 89 ? -3.342 17.873 -4.941 1.00 41.56 89 LYS A O 1
ATOM 700 N N . ASP A 1 90 ? -1.488 16.739 -5.455 1.00 43.41 90 ASP A N 1
ATOM 701 C CA . ASP A 1 90 ? -0.795 17.088 -4.233 1.00 43.41 90 ASP A CA 1
ATOM 702 C C . ASP A 1 90 ? -0.439 18.562 -4.392 1.00 43.41 90 ASP A C 1
ATOM 704 O O . ASP A 1 90 ? 0.237 18.928 -5.354 1.00 43.41 90 ASP A O 1
ATOM 708 N N . ASP A 1 91 ? -0.975 19.386 -3.494 1.00 44.84 91 ASP A N 1
ATOM 709 C CA . ASP A 1 91 ? -0.586 20.772 -3.301 1.00 44.84 91 ASP A CA 1
ATOM 710 C C . ASP A 1 91 ? 0.943 20.830 -3.299 1.00 44.84 91 ASP A C 1
ATOM 712 O O . ASP A 1 91 ? 1.609 20.402 -2.350 1.00 44.84 91 ASP A O 1
ATOM 716 N N . ALA A 1 92 ? 1.510 21.284 -4.412 1.00 39.81 92 ALA A N 1
ATOM 717 C CA . ALA A 1 92 ? 2.886 21.715 -4.436 1.00 39.81 92 ALA A CA 1
ATOM 718 C C . ALA A 1 92 ? 2.968 22.916 -3.486 1.00 39.81 92 ALA A C 1
ATOM 720 O O . ALA A 1 92 ? 2.225 23.877 -3.695 1.00 39.81 92 ALA A O 1
ATOM 721 N N . PRO A 1 93 ? 3.862 22.942 -2.486 1.00 41.94 93 PRO A N 1
ATOM 722 C CA . PRO A 1 93 ? 4.367 24.218 -2.023 1.00 41.94 93 PRO A CA 1
ATOM 723 C C . PRO A 1 93 ? 5.282 24.750 -3.135 1.00 41.94 93 PRO A C 1
ATOM 725 O O . PRO A 1 93 ? 6.494 24.565 -3.111 1.00 41.94 93 PRO A O 1
ATOM 728 N N . ALA A 1 94 ? 4.687 25.331 -4.174 1.00 44.78 94 ALA A N 1
ATOM 729 C CA . ALA A 1 94 ? 5.395 26.238 -5.056 1.00 44.78 94 ALA A CA 1
ATOM 730 C C . ALA A 1 94 ? 5.278 27.636 -4.429 1.00 44.78 94 ALA A C 1
ATOM 732 O O . ALA A 1 94 ? 4.164 28.123 -4.267 1.00 44.78 94 ALA A O 1
ATOM 733 N N . ALA A 1 95 ? 6.429 28.247 -4.122 1.00 43.00 95 ALA A N 1
ATOM 734 C CA . ALA A 1 95 ? 6.635 29.656 -3.749 1.00 43.00 95 ALA A CA 1
ATOM 735 C C . ALA A 1 95 ? 6.616 30.061 -2.255 1.00 43.00 95 ALA A C 1
ATOM 737 O O . ALA A 1 95 ? 5.833 30.916 -1.860 1.00 43.00 95 ALA A O 1
ATOM 738 N N . GLU A 1 96 ? 7.590 29.593 -1.463 1.00 44.72 96 GLU A N 1
ATOM 739 C CA . GLU A 1 96 ? 8.105 30.388 -0.319 1.00 44.72 96 GLU A CA 1
ATOM 740 C C . GLU A 1 96 ? 9.610 30.731 -0.416 1.00 44.72 96 GLU A C 1
ATOM 742 O O . GLU A 1 96 ? 10.141 31.398 0.463 1.00 44.72 96 GLU A O 1
ATOM 747 N N . GLU A 1 97 ? 10.308 30.394 -1.510 1.00 44.72 97 GLU A N 1
ATOM 748 C CA . GLU A 1 97 ? 11.755 30.673 -1.652 1.00 44.72 97 GLU A CA 1
ATOM 749 C C . GLU A 1 97 ? 12.132 31.960 -2.424 1.00 44.72 97 GLU A C 1
ATOM 751 O O . GLU A 1 97 ? 13.313 32.193 -2.622 1.00 44.72 97 GLU A O 1
ATOM 756 N N . ASN A 1 98 ? 11.204 32.849 -2.824 1.00 44.59 98 ASN A N 1
ATOM 757 C CA . ASN A 1 98 ? 11.567 34.067 -3.597 1.00 44.59 98 ASN A CA 1
ATOM 758 C C . ASN A 1 98 ? 10.981 35.403 -3.085 1.00 44.59 98 ASN A C 1
ATOM 760 O O . ASN A 1 98 ? 10.870 36.352 -3.854 1.00 44.59 98 ASN A O 1
ATOM 764 N N . ALA A 1 99 ? 10.604 35.518 -1.806 1.00 40.88 99 ALA A N 1
ATOM 765 C CA . ALA A 1 99 ? 10.154 36.800 -1.226 1.00 40.88 99 ALA A CA 1
ATOM 766 C C . ALA A 1 99 ? 11.120 37.393 -0.177 1.00 40.88 99 ALA A C 1
ATOM 768 O O . ALA A 1 99 ? 10.839 38.451 0.379 1.00 40.88 99 ALA A O 1
ATOM 769 N N . ALA A 1 100 ? 12.257 36.736 0.089 1.00 46.44 100 ALA A N 1
ATOM 770 C CA . ALA A 1 100 ? 13.261 37.197 1.054 1.00 46.44 100 ALA A CA 1
ATOM 771 C C . ALA A 1 100 ? 14.415 38.016 0.430 1.00 46.44 100 ALA A C 1
ATOM 773 O O . ALA A 1 100 ? 15.215 38.583 1.166 1.00 46.44 100 ALA A O 1
ATOM 774 N N . GLU A 1 101 ? 14.477 38.144 -0.900 1.00 41.03 101 GLU A N 1
ATOM 775 C CA . GLU A 1 101 ? 15.463 38.961 -1.633 1.00 41.03 101 GLU A CA 1
ATOM 776 C C . GLU A 1 101 ? 14.790 40.160 -2.325 1.00 41.03 101 GLU A C 1
ATOM 778 O O . GLU A 1 101 ? 14.775 40.275 -3.544 1.00 41.03 101 GLU A O 1
ATOM 783 N N . ALA A 1 102 ? 14.169 41.050 -1.551 1.00 44.78 102 ALA A N 1
ATOM 784 C CA . ALA A 1 102 ? 13.832 42.407 -1.997 1.00 44.78 102 ALA A CA 1
ATOM 785 C C . ALA A 1 102 ? 13.430 43.266 -0.791 1.00 44.78 102 ALA A C 1
ATOM 787 O O . ALA A 1 102 ? 12.260 43.614 -0.616 1.00 44.78 102 ALA A O 1
ATOM 788 N N . LYS A 1 103 ? 14.392 43.593 0.070 1.00 38.56 103 LYS A N 1
ATO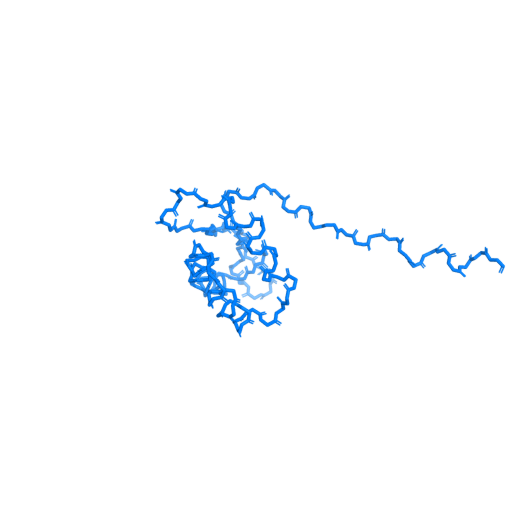M 789 C CA . LYS A 1 103 ? 14.279 44.757 0.946 1.00 38.56 103 LYS A CA 1
ATOM 790 C C . LYS A 1 103 ? 15.646 45.321 1.281 1.00 38.56 103 LYS A C 1
ATOM 792 O O . LYS A 1 103 ? 16.563 44.501 1.494 1.00 38.56 103 LYS A O 1
#

Nearest PDB structures (foldseek):
  8rdw-assembly1_MB  TM=9.616E-01  e=2.185E-08  Psychrobacter urativorans
  7ryh-assembly1_M  TM=9.509E-01  e=2.185E-08  Acinetobacter baumannii AB0057
  6lkq-assembly1_4  TM=9.384E-01  e=5.068E-08  Escherichia coli
  7jil-assembly1_N  TM=9.172E-01  e=1.522E-07  Flavobacterium johnsoniae
  8apo-assembly1_Al  TM=8.499E-01  e=8.733E-07  Polytomella magna

pLDDT: mean 82.46, std 18.06, range [38.56, 96.38]